Protein AF-A0A7Y2FJ86-F1 (afdb_monomer_lite)

Secondary structure (DSSP, 8-state):
--------PPPPTT---THHHHHHHHHHHHHHHHHHHTT---------TTTT----GGG--GGGGTT---------BTTB---B-GGG-BHHHHHHH--

pLDDT: mean 77.52, std 14.96, range [45.72, 97.0]

Structure (mmCIF, N/CA/C/O backbone):
data_AF-A0A7Y2FJ86-F1
#
_entry.id   AF-A0A7Y2FJ86-F1
#
loop_
_atom_site.group_PDB
_atom_site.id
_atom_site.type_symbol
_atom_site.label_atom_id
_atom_site.label_alt_id
_atom_site.label_comp_id
_atom_site.label_asym_id
_atom_site.label_entity_id
_atom_site.label_seq_id
_atom_site.pdbx_PDB_ins_code
_atom_site.Cartn_x
_atom_site.Cartn_y
_atom_site.Cartn_z
_atom_site.occupancy
_atom_site.B_iso_or_equiv
_atom_site.auth_seq_id
_atom_site.auth_comp_id
_atom_site.auth_asym_id
_atom_site.auth_atom_id
_atom_site.pdbx_PDB_model_num
ATOM 1 N N . MET A 1 1 ? 63.174 34.270 -74.697 1.00 46.78 1 MET A N 1
ATOM 2 C CA . MET A 1 1 ? 62.135 33.908 -73.706 1.00 46.78 1 MET A CA 1
ATOM 3 C C . MET A 1 1 ? 61.756 32.451 -73.945 1.00 46.78 1 MET A C 1
ATOM 5 O O . MET A 1 1 ? 61.265 32.151 -75.021 1.00 46.78 1 MET A O 1
ATOM 9 N N . LYS A 1 2 ? 62.096 31.529 -73.032 1.00 45.72 2 LYS A N 1
ATOM 10 C CA . LYS A 1 2 ? 61.770 30.094 -73.153 1.00 45.72 2 LYS A CA 1
ATOM 11 C C . LYS A 1 2 ? 60.517 29.819 -72.318 1.00 45.72 2 LYS A C 1
ATOM 13 O O . LYS A 1 2 ? 60.567 29.989 -71.105 1.00 45.72 2 LYS A O 1
ATOM 18 N N . GLN A 1 3 ? 59.410 29.449 -72.958 1.00 49.19 3 GLN A N 1
ATOM 19 C CA . GLN A 1 3 ? 58.234 28.925 -72.264 1.00 49.19 3 GLN A CA 1
ATOM 20 C C . GLN A 1 3 ? 58.437 27.428 -72.030 1.00 49.19 3 GLN A C 1
ATOM 22 O O . GLN A 1 3 ? 58.511 26.646 -72.974 1.00 49.19 3 GLN A O 1
ATOM 27 N N . THR A 1 4 ? 58.566 27.040 -70.767 1.00 56.03 4 THR A N 1
ATOM 28 C CA . THR A 1 4 ? 58.606 25.643 -70.335 1.00 56.03 4 THR A CA 1
ATOM 29 C C . THR A 1 4 ? 57.174 25.211 -70.035 1.00 56.03 4 THR A C 1
ATOM 31 O O . THR A 1 4 ? 56.595 25.616 -69.029 1.00 56.03 4 THR A O 1
ATOM 34 N N . SER A 1 5 ? 56.575 24.422 -70.924 1.00 56.69 5 SER A N 1
ATOM 35 C CA . SER A 1 5 ? 55.252 23.833 -70.717 1.00 56.69 5 SER A CA 1
ATOM 36 C C . SER A 1 5 ? 55.337 22.731 -69.659 1.00 56.69 5 SER A C 1
ATOM 38 O O . SER A 1 5 ? 55.830 21.636 -69.922 1.00 56.69 5 SER A O 1
ATOM 40 N N . ALA A 1 6 ? 54.869 23.018 -68.445 1.00 58.81 6 ALA A N 1
ATOM 41 C CA . ALA A 1 6 ? 54.692 22.012 -67.408 1.00 58.81 6 ALA A CA 1
ATOM 42 C C . ALA A 1 6 ? 53.461 21.151 -67.738 1.00 58.81 6 ALA A C 1
ATOM 44 O O . ALA A 1 6 ? 52.326 21.623 -67.716 1.00 58.81 6 ALA A O 1
ATOM 45 N N . SER A 1 7 ? 53.696 19.880 -68.059 1.00 62.72 7 SER A N 1
ATOM 46 C CA . SER A 1 7 ? 52.658 18.860 -68.216 1.00 62.72 7 SER A CA 1
ATOM 47 C C . SER A 1 7 ? 52.025 18.556 -66.854 1.00 62.72 7 SER A C 1
ATOM 49 O O . SER A 1 7 ? 52.567 17.774 -66.071 1.00 62.72 7 SER A O 1
ATOM 51 N N . ILE A 1 8 ? 50.869 19.154 -66.572 1.00 62.91 8 ILE A N 1
ATOM 52 C CA . ILE A 1 8 ? 50.061 18.863 -65.382 1.00 62.91 8 ILE A CA 1
ATOM 53 C C . ILE A 1 8 ? 49.468 17.453 -65.537 1.00 62.91 8 ILE A C 1
ATOM 55 O O . ILE A 1 8 ? 48.545 17.241 -66.320 1.00 62.91 8 ILE A O 1
ATOM 59 N N . ARG A 1 9 ? 50.007 16.465 -64.810 1.00 63.53 9 ARG A N 1
ATOM 60 C CA . ARG A 1 9 ? 49.370 15.146 -64.657 1.00 63.53 9 ARG A CA 1
ATOM 61 C C . ARG A 1 9 ? 48.206 15.270 -63.678 1.00 63.53 9 ARG A C 1
ATOM 63 O O . ARG A 1 9 ? 48.420 15.558 -62.504 1.00 63.53 9 ARG A O 1
ATOM 70 N N . SER A 1 10 ? 46.990 15.016 -64.147 1.00 65.06 10 SER A N 1
ATOM 71 C CA . SER A 1 10 ? 45.814 14.871 -63.286 1.00 65.06 10 SER A CA 1
ATOM 72 C C . SER A 1 10 ? 45.940 13.620 -62.395 1.00 65.06 10 SER A C 1
ATOM 74 O O . SER A 1 10 ? 46.422 12.586 -62.871 1.00 65.06 10 SER A O 1
ATOM 76 N N . PRO A 1 11 ? 45.514 13.674 -61.120 1.00 61.31 11 PRO A N 1
ATOM 77 C CA . PRO A 1 11 ? 45.527 12.512 -60.233 1.00 61.31 11 PRO A CA 1
ATOM 78 C C . PRO A 1 11 ? 44.497 11.458 -60.676 1.00 61.31 11 PRO A C 1
ATOM 80 O O . PRO A 1 11 ? 43.388 11.797 -61.092 1.00 61.31 11 PRO A O 1
ATOM 83 N N . LYS A 1 12 ? 44.865 10.169 -60.597 1.00 62.03 12 LYS A N 1
ATOM 84 C CA . LYS A 1 12 ? 43.977 9.040 -60.928 1.00 62.03 12 LYS A CA 1
ATOM 85 C C . LYS A 1 12 ? 42.800 8.961 -59.931 1.00 62.03 12 LYS A C 1
ATOM 87 O O . LYS A 1 12 ? 43.028 9.073 -58.729 1.00 62.03 12 LYS A O 1
ATOM 92 N N . PRO A 1 13 ? 41.555 8.743 -60.395 1.00 62.03 13 PRO A N 1
ATOM 93 C CA . PRO A 1 13 ? 40.341 8.945 -59.594 1.00 62.03 13 PRO A CA 1
ATOM 94 C C . PRO A 1 13 ? 39.945 7.802 -58.634 1.00 62.03 13 PRO A C 1
ATOM 96 O O . PRO A 1 13 ? 38.816 7.802 -58.149 1.00 62.03 13 PRO A O 1
ATOM 99 N N . ASN A 1 14 ? 40.799 6.814 -58.347 1.00 63.06 14 ASN A N 1
ATOM 100 C CA . ASN A 1 14 ? 40.335 5.542 -57.768 1.00 63.06 14 ASN A CA 1
ATOM 101 C C . ASN A 1 14 ? 41.121 4.976 -56.572 1.00 63.06 14 ASN A C 1
ATOM 103 O O . ASN A 1 14 ? 41.039 3.780 -56.314 1.00 63.06 14 ASN A O 1
ATOM 107 N N . GLU A 1 15 ? 41.780 5.809 -55.769 1.00 61.19 15 GLU A N 1
ATOM 108 C CA . GLU A 1 15 ? 42.380 5.375 -54.495 1.00 61.19 15 GLU A CA 1
ATOM 109 C C . GLU A 1 15 ? 41.716 6.085 -53.308 1.00 61.19 15 GLU A C 1
ATOM 111 O O . GLU A 1 15 ? 42.323 6.891 -52.608 1.00 61.19 15 GLU A O 1
ATOM 116 N N . ARG A 1 16 ? 40.426 5.812 -53.068 1.00 61.50 16 ARG A N 1
ATOM 117 C CA . ARG A 1 16 ? 39.856 6.084 -51.739 1.00 61.50 16 ARG A CA 1
ATOM 118 C C . ARG A 1 16 ? 40.310 4.947 -50.818 1.00 61.50 16 ARG A C 1
ATOM 120 O O . ARG A 1 16 ? 39.988 3.797 -51.118 1.00 61.50 16 ARG A O 1
ATOM 127 N N . PRO A 1 17 ? 41.051 5.214 -49.730 1.00 56.56 17 PRO A N 1
ATOM 128 C CA . PRO A 1 17 ? 41.530 4.159 -48.849 1.00 56.56 17 PRO A CA 1
ATOM 129 C C . PRO A 1 17 ? 40.334 3.441 -48.209 1.00 56.56 17 PRO A C 1
ATOM 131 O O . PRO A 1 17 ? 39.610 4.008 -47.394 1.00 56.56 17 PRO A O 1
ATOM 134 N N . ILE A 1 18 ? 40.155 2.166 -48.564 1.00 59.66 18 ILE A N 1
ATOM 135 C CA . ILE A 1 18 ? 39.130 1.238 -48.039 1.00 59.66 18 ILE A CA 1
ATOM 136 C C . ILE A 1 18 ? 39.206 1.112 -46.498 1.00 59.66 18 ILE A C 1
ATOM 138 O O . ILE A 1 18 ? 38.265 0.677 -45.841 1.00 59.66 18 ILE A O 1
ATOM 142 N N . VAL A 1 19 ? 40.311 1.562 -45.900 1.00 59.75 19 VAL A N 1
ATOM 143 C CA . VAL A 1 19 ? 40.574 1.556 -44.457 1.00 59.75 19 VAL A CA 1
ATOM 144 C C . VAL A 1 19 ? 39.612 2.460 -43.669 1.00 59.75 19 VAL A C 1
ATOM 146 O O . VAL A 1 19 ? 39.259 2.135 -42.539 1.00 59.75 19 VAL A O 1
ATOM 149 N N . MET A 1 20 ? 39.139 3.565 -44.259 1.00 60.44 20 MET A N 1
ATOM 150 C CA . MET A 1 20 ? 38.232 4.509 -43.590 1.00 60.44 20 MET A CA 1
ATOM 151 C C . MET A 1 20 ? 36.853 3.907 -43.248 1.00 60.44 20 MET A C 1
ATOM 153 O O . MET A 1 20 ? 36.475 3.953 -42.078 1.00 60.44 20 MET A O 1
ATOM 157 N N . PRO A 1 21 ? 36.106 3.295 -44.191 1.00 70.31 21 PRO A N 1
ATOM 158 C CA . PRO A 1 21 ? 34.797 2.717 -43.876 1.00 70.31 21 PRO A CA 1
ATOM 159 C C . PRO A 1 21 ? 34.877 1.492 -42.952 1.00 70.31 21 PRO A C 1
ATOM 161 O O . PRO A 1 21 ? 33.955 1.263 -42.171 1.00 70.31 21 PRO A O 1
ATOM 164 N N . LEU A 1 22 ? 35.976 0.727 -42.994 1.00 78.06 22 LEU A N 1
ATOM 165 C CA . LEU A 1 22 ? 36.156 -0.452 -42.142 1.00 78.06 22 LEU A CA 1
ATOM 166 C C . LEU A 1 22 ? 36.306 -0.073 -40.661 1.00 78.06 22 LEU A C 1
ATOM 168 O O . LEU A 1 22 ? 35.670 -0.680 -39.803 1.00 78.06 22 LEU A O 1
ATOM 172 N N . MET A 1 23 ? 37.098 0.960 -40.358 1.00 78.75 23 MET A N 1
ATOM 173 C CA . MET A 1 23 ? 37.271 1.446 -38.983 1.00 78.75 23 MET A CA 1
ATOM 174 C C . MET A 1 23 ? 35.969 2.021 -38.415 1.00 78.75 23 MET A C 1
ATOM 176 O O . MET A 1 23 ? 35.636 1.773 -37.256 1.00 78.75 23 MET A O 1
ATOM 180 N N . THR A 1 24 ? 35.190 2.732 -39.236 1.00 83.25 24 THR A N 1
ATOM 181 C CA . THR A 1 24 ? 33.871 3.240 -38.836 1.00 83.25 24 THR A CA 1
ATOM 182 C C . THR A 1 24 ? 32.885 2.104 -38.556 1.00 83.25 24 THR A C 1
ATOM 184 O O . THR A 1 24 ? 32.178 2.151 -37.552 1.00 83.25 24 THR A O 1
ATOM 187 N N . ALA A 1 25 ? 32.867 1.056 -39.385 1.00 86.50 25 ALA A N 1
ATOM 188 C CA . ALA A 1 25 ? 32.012 -0.109 -39.166 1.00 86.50 25 ALA A CA 1
ATOM 189 C C . ALA A 1 25 ? 32.365 -0.854 -37.866 1.00 86.50 25 ALA A C 1
ATOM 191 O O . ALA A 1 25 ? 31.470 -1.219 -37.104 1.00 86.50 25 ALA A O 1
ATOM 192 N N . ILE A 1 26 ? 33.660 -1.019 -37.573 1.00 89.69 26 ILE A N 1
ATOM 193 C CA . ILE A 1 26 ? 34.131 -1.630 -36.321 1.00 89.69 26 ILE A CA 1
ATOM 194 C C . ILE A 1 26 ? 33.709 -0.786 -35.111 1.00 89.69 26 ILE A C 1
ATOM 196 O O . ILE A 1 26 ? 33.194 -1.331 -34.137 1.00 89.69 26 ILE A O 1
ATOM 200 N N . ALA A 1 27 ? 33.858 0.541 -35.178 1.00 88.88 27 ALA A N 1
ATOM 201 C CA . ALA A 1 27 ? 33.442 1.431 -34.096 1.00 88.88 27 ALA A CA 1
ATOM 202 C C . ALA A 1 27 ? 31.928 1.344 -33.820 1.00 88.88 27 ALA A C 1
ATOM 204 O O . ALA A 1 27 ? 31.521 1.254 -32.663 1.00 88.88 27 ALA A O 1
ATOM 205 N N . ILE A 1 28 ? 31.096 1.301 -34.868 1.00 91.19 28 ILE A N 1
ATOM 206 C CA . ILE A 1 28 ? 29.635 1.147 -34.738 1.00 91.19 28 ILE A CA 1
ATOM 207 C C . ILE A 1 28 ? 29.276 -0.201 -34.102 1.00 91.19 28 ILE A C 1
ATOM 209 O O . ILE A 1 28 ? 28.407 -0.256 -33.228 1.00 91.19 28 ILE A O 1
ATOM 213 N N . LEU A 1 29 ? 29.949 -1.280 -34.510 1.00 90.56 29 LEU A N 1
ATOM 214 C CA . LEU A 1 29 ? 29.718 -2.616 -33.962 1.00 90.56 29 LEU A CA 1
ATOM 215 C C . LEU A 1 29 ? 30.050 -2.670 -32.464 1.00 90.56 29 LEU A C 1
ATOM 217 O O . LEU A 1 29 ? 29.254 -3.183 -31.681 1.00 90.56 29 LEU A O 1
ATOM 221 N N . ILE A 1 30 ? 31.186 -2.095 -32.060 1.00 89.62 30 ILE A N 1
ATOM 222 C CA . ILE A 1 30 ? 31.611 -2.046 -30.654 1.00 89.62 30 ILE A CA 1
ATOM 223 C C . ILE A 1 30 ? 30.619 -1.233 -29.817 1.00 89.62 30 ILE A C 1
ATOM 225 O O . ILE A 1 30 ? 30.182 -1.702 -28.769 1.00 89.62 30 ILE A O 1
ATOM 229 N N . VAL A 1 31 ? 30.221 -0.044 -30.281 1.00 87.69 31 VAL A N 1
ATOM 230 C CA . VAL A 1 31 ? 29.245 0.797 -29.566 1.00 87.69 31 VAL A CA 1
ATOM 231 C C . VAL A 1 31 ? 27.910 0.070 -29.409 1.00 87.69 31 VAL A C 1
ATOM 233 O O . VAL A 1 31 ? 27.349 0.058 -28.315 1.00 87.69 31 VAL A O 1
ATOM 236 N N . SER A 1 32 ? 27.430 -0.585 -30.467 1.00 83.75 32 SER A N 1
ATOM 237 C CA . SER A 1 32 ? 26.181 -1.353 -30.422 1.00 83.75 32 SER A CA 1
ATOM 238 C C . SER A 1 32 ? 26.263 -2.489 -29.400 1.00 83.75 32 SER A C 1
ATOM 240 O O . SER A 1 32 ? 25.353 -2.640 -28.588 1.00 83.75 32 SER A O 1
ATOM 242 N N . LEU A 1 33 ? 27.381 -3.225 -29.380 1.00 84.69 33 LEU A N 1
ATOM 243 C CA . LEU A 1 33 ? 27.613 -4.325 -28.443 1.00 84.69 33 LEU A CA 1
ATOM 244 C C . LEU A 1 33 ? 27.627 -3.847 -26.981 1.00 84.69 33 LEU A C 1
ATOM 246 O O . LEU A 1 33 ? 26.986 -4.466 -26.130 1.00 84.69 33 LEU A O 1
ATOM 250 N N . VAL A 1 34 ? 28.298 -2.725 -26.693 1.00 83.38 34 VAL A N 1
ATOM 251 C CA . VAL A 1 34 ? 28.346 -2.140 -25.340 1.00 83.38 34 VAL A CA 1
ATOM 252 C C . VAL A 1 34 ? 26.957 -1.690 -24.883 1.00 83.38 34 VAL A C 1
ATOM 254 O O . VAL A 1 34 ? 26.567 -1.971 -23.750 1.00 83.38 34 VAL A O 1
ATOM 257 N N . MET A 1 35 ? 26.181 -1.049 -25.761 1.00 78.94 35 MET A N 1
ATOM 258 C CA . MET A 1 35 ? 24.833 -0.576 -25.423 1.00 78.94 35 MET A CA 1
ATOM 259 C C . MET A 1 35 ? 23.848 -1.727 -25.177 1.00 78.94 35 MET A C 1
ATOM 261 O O . MET A 1 35 ? 22.984 -1.609 -24.312 1.00 78.94 35 MET A O 1
ATOM 265 N N . THR A 1 36 ? 23.992 -2.860 -25.871 1.00 74.75 36 THR A N 1
ATOM 266 C CA . THR A 1 36 ? 23.157 -4.051 -25.628 1.00 74.75 36 THR A CA 1
ATOM 267 C C . THR A 1 36 ? 23.570 -4.858 -24.393 1.00 74.75 36 THR A C 1
ATOM 269 O O . THR A 1 36 ? 22.729 -5.526 -23.799 1.00 74.75 36 THR A O 1
ATOM 272 N N . GLY A 1 37 ? 24.841 -4.796 -23.980 1.00 68.62 37 GLY A N 1
ATOM 273 C CA . GLY A 1 37 ? 25.361 -5.564 -22.841 1.00 68.62 37 GLY A CA 1
ATOM 274 C C . GLY A 1 37 ? 25.041 -4.963 -21.467 1.00 68.62 37 GLY A C 1
ATOM 275 O O . GLY A 1 37 ? 24.917 -5.696 -20.490 1.00 68.62 37 GLY A O 1
ATOM 276 N N . ALA A 1 38 ? 24.849 -3.643 -21.378 1.00 64.75 38 ALA A N 1
ATOM 277 C CA . ALA A 1 38 ? 24.604 -2.951 -20.107 1.00 64.75 38 ALA A CA 1
ATOM 278 C C . ALA A 1 38 ? 23.170 -3.115 -19.551 1.00 64.75 38 ALA A C 1
ATOM 280 O O . ALA A 1 38 ? 22.882 -2.650 -18.450 1.00 64.75 38 ALA A O 1
ATOM 281 N N . GLY A 1 39 ? 22.265 -3.768 -20.290 1.00 60.09 39 GLY A N 1
ATOM 282 C CA . GLY A 1 39 ? 20.879 -4.002 -19.866 1.00 60.09 39 GLY A CA 1
ATOM 283 C C . GLY A 1 39 ? 20.680 -5.199 -18.926 1.00 60.09 39 GLY A C 1
ATOM 284 O O . GLY A 1 39 ? 19.614 -5.325 -18.329 1.00 60.09 39 GLY A O 1
ATOM 285 N N . CYS A 1 40 ? 21.687 -6.065 -18.772 1.00 67.94 40 CYS A N 1
ATOM 286 C CA . CYS A 1 40 ? 21.619 -7.260 -17.925 1.00 67.94 40 CYS A CA 1
ATOM 287 C C . CYS A 1 40 ? 22.164 -6.972 -16.517 1.00 67.94 40 CYS A C 1
ATOM 289 O O . CYS A 1 40 ? 23.171 -7.531 -16.098 1.00 67.94 40 CYS A O 1
ATOM 291 N N . SER A 1 41 ? 21.520 -6.060 -15.791 1.00 66.88 41 SER A N 1
ATOM 292 C CA . SER A 1 41 ? 21.679 -5.997 -14.337 1.00 66.88 41 SER A CA 1
ATOM 293 C C . SER A 1 41 ? 20.708 -7.007 -13.735 1.00 66.88 41 SER A C 1
ATOM 295 O O . SER A 1 41 ? 19.494 -6.847 -13.878 1.00 66.88 41 SER A O 1
ATOM 297 N N . ASP A 1 42 ? 21.240 -8.036 -13.068 1.00 64.00 42 ASP A N 1
ATOM 298 C CA . ASP A 1 42 ? 20.446 -8.881 -12.178 1.00 64.00 42 ASP A CA 1
ATOM 299 C C . ASP A 1 42 ? 19.835 -7.975 -11.111 1.00 64.00 42 ASP A C 1
ATOM 301 O O . ASP A 1 42 ? 20.513 -7.428 -10.239 1.00 64.00 42 ASP A O 1
ATOM 305 N N . ARG A 1 43 ? 18.536 -7.724 -11.256 1.00 63.00 43 ARG A N 1
ATOM 306 C CA . ARG A 1 43 ? 17.785 -6.872 -10.349 1.00 63.00 43 ARG A CA 1
ATOM 307 C C . ARG A 1 43 ? 17.315 -7.763 -9.220 1.00 63.00 43 ARG A C 1
ATOM 309 O O . ARG A 1 43 ? 16.354 -8.515 -9.395 1.00 63.00 43 ARG A O 1
ATOM 316 N N . GLU A 1 44 ? 18.013 -7.683 -8.094 1.00 72.25 44 GLU A N 1
ATOM 317 C CA . GLU A 1 44 ? 17.682 -8.424 -6.883 1.00 72.25 44 GLU A CA 1
ATOM 318 C C . GLU A 1 44 ? 16.175 -8.314 -6.623 1.00 72.25 44 GLU A C 1
ATOM 320 O O . GLU A 1 44 ? 15.608 -7.218 -6.554 1.00 72.25 44 GLU A O 1
ATOM 325 N N . ARG A 1 45 ? 15.483 -9.459 -6.632 1.00 63.25 45 ARG A N 1
ATOM 326 C CA . ARG A 1 45 ? 14.055 -9.510 -6.323 1.00 63.25 45 ARG A CA 1
ATOM 327 C C . ARG A 1 45 ? 13.966 -9.162 -4.836 1.00 63.25 45 ARG A C 1
ATOM 329 O O . ARG A 1 45 ? 14.481 -9.947 -4.044 1.00 63.25 45 ARG A O 1
ATOM 336 N N . PRO A 1 46 ? 13.358 -8.022 -4.449 1.00 63.34 46 PRO A N 1
ATOM 337 C CA . PRO A 1 46 ? 13.126 -7.767 -3.038 1.00 63.34 46 PRO A CA 1
ATOM 338 C C . PRO A 1 46 ? 12.343 -8.957 -2.493 1.00 63.34 46 PRO A C 1
ATOM 340 O O . PRO A 1 46 ? 11.396 -9.422 -3.141 1.00 63.34 46 PRO A O 1
ATOM 343 N N . ALA A 1 47 ? 12.804 -9.490 -1.362 1.00 64.38 47 ALA A N 1
ATOM 344 C CA . ALA A 1 47 ? 12.115 -10.562 -0.668 1.00 64.38 47 ALA A CA 1
ATOM 345 C C . ALA A 1 47 ? 10.636 -10.173 -0.498 1.00 64.38 47 ALA A C 1
ATOM 347 O O . ALA A 1 47 ? 10.339 -8.982 -0.341 1.00 64.38 47 ALA A O 1
ATOM 348 N N . PRO A 1 48 ? 9.701 -11.130 -0.575 1.00 63.12 48 PRO A N 1
ATOM 349 C CA . PRO A 1 48 ? 8.297 -10.834 -0.356 1.00 63.12 48 PRO A CA 1
ATOM 350 C C . PRO A 1 48 ? 8.139 -10.258 1.055 1.00 63.12 48 PRO A C 1
ATOM 352 O O . PRO A 1 48 ? 8.247 -10.963 2.052 1.00 63.12 48 PRO A O 1
ATOM 355 N N . LEU A 1 49 ? 7.918 -8.941 1.117 1.00 60.41 49 LEU A N 1
ATOM 356 C CA . LEU A 1 49 ? 7.914 -8.132 2.343 1.00 60.41 49 LEU A CA 1
ATOM 357 C C . LEU A 1 49 ? 6.906 -8.615 3.398 1.00 60.41 49 LEU A C 1
ATOM 359 O O . LEU A 1 49 ? 7.030 -8.247 4.560 1.00 60.41 49 LEU A O 1
ATOM 363 N N . PHE A 1 50 ? 5.941 -9.445 2.999 1.00 58.66 50 PHE A N 1
ATOM 364 C CA . PHE A 1 50 ? 4.848 -9.923 3.843 1.00 58.66 50 PHE A CA 1
ATOM 365 C C . PHE A 1 50 ? 4.858 -11.440 4.078 1.00 58.66 50 PHE A C 1
ATOM 367 O O . PHE A 1 50 ? 4.017 -11.936 4.814 1.00 58.66 50 PHE A O 1
ATOM 374 N N . GLU A 1 51 ? 5.794 -12.198 3.495 1.00 58.81 51 GLU A N 1
ATOM 375 C CA . GLU A 1 51 ? 5.814 -13.666 3.657 1.00 58.81 51 GLU A CA 1
ATOM 376 C C . GLU A 1 51 ? 6.339 -14.094 5.042 1.00 58.81 51 GLU A C 1
ATOM 378 O O . GLU A 1 51 ? 6.114 -15.217 5.484 1.00 58.81 51 GLU A O 1
ATOM 383 N N . THR A 1 52 ? 7.003 -13.181 5.758 1.00 58.16 52 THR A N 1
ATOM 384 C CA . THR A 1 52 ? 7.637 -13.430 7.064 1.00 58.16 52 THR A CA 1
ATOM 385 C C . THR A 1 52 ? 7.023 -12.655 8.229 1.00 58.16 52 THR A C 1
ATOM 387 O O . THR A 1 52 ? 7.634 -12.594 9.294 1.00 58.16 52 THR A O 1
ATOM 390 N N . MET A 1 53 ? 5.831 -12.070 8.080 1.00 58.19 53 MET A N 1
ATOM 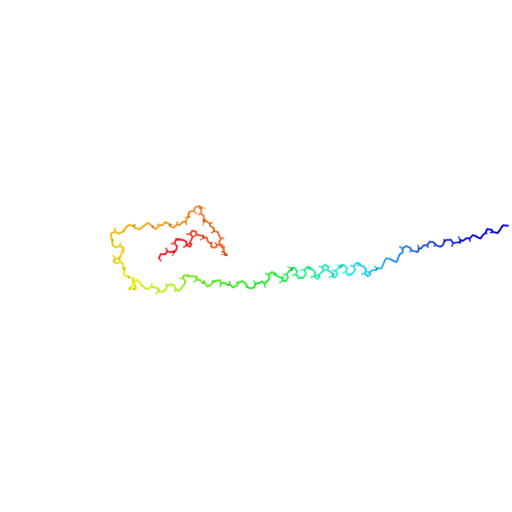391 C CA . MET A 1 53 ? 5.144 -11.459 9.222 1.00 58.19 53 MET A CA 1
ATOM 392 C C . MET A 1 53 ? 4.473 -12.567 10.048 1.00 58.19 53 MET A C 1
ATOM 394 O O . MET A 1 53 ? 3.337 -12.954 9.807 1.00 58.19 53 MET A O 1
ATOM 398 N N . THR A 1 54 ? 5.239 -13.151 10.971 1.00 65.25 54 THR A N 1
ATOM 399 C CA . THR A 1 54 ? 4.813 -14.252 11.853 1.00 65.25 54 THR A CA 1
ATOM 400 C C . THR A 1 54 ? 4.326 -13.773 13.218 1.00 65.25 54 THR A C 1
ATOM 402 O O . THR A 1 54 ? 4.280 -14.577 14.152 1.00 65.25 54 THR A O 1
ATOM 405 N N . ASP A 1 55 ? 4.016 -12.484 13.365 1.00 68.06 55 ASP A N 1
ATOM 406 C CA . ASP A 1 55 ? 3.468 -11.962 14.613 1.00 68.06 55 ASP A CA 1
ATOM 407 C C . ASP A 1 55 ? 2.145 -12.683 14.879 1.00 68.06 55 ASP A C 1
ATOM 409 O O . ASP A 1 55 ? 1.203 -12.612 14.090 1.00 68.06 55 ASP A O 1
ATOM 413 N N . ARG A 1 56 ? 2.102 -13.472 15.954 1.00 65.75 56 ARG A N 1
ATOM 414 C CA . ARG A 1 56 ? 0.898 -14.213 16.319 1.00 65.75 56 ARG A CA 1
ATOM 415 C C . ARG A 1 56 ? -0.003 -13.268 17.091 1.00 65.75 56 ARG A C 1
ATOM 417 O O . ARG A 1 56 ? 0.480 -12.514 17.927 1.00 65.75 56 ARG A O 1
ATOM 424 N N . ASP A 1 57 ? -1.316 -13.385 16.911 1.00 71.81 57 ASP A N 1
ATOM 425 C CA . ASP A 1 57 ? -2.305 -12.580 17.649 1.00 71.81 57 ASP A CA 1
ATOM 426 C C . ASP A 1 57 ? -2.085 -12.590 19.174 1.00 71.81 57 ASP A C 1
ATOM 428 O O . ASP A 1 57 ? -2.400 -11.626 19.865 1.00 71.81 57 ASP A O 1
ATOM 432 N N . ALA A 1 58 ? -1.508 -13.675 19.704 1.00 74.75 58 ALA A N 1
ATOM 433 C CA . ALA A 1 58 ? -1.177 -13.837 21.118 1.00 74.75 58 ALA A CA 1
ATOM 434 C C . ALA A 1 58 ? -0.097 -12.868 21.639 1.00 74.75 58 ALA A C 1
ATOM 436 O O . ALA A 1 58 ? 0.010 -12.691 22.852 1.00 74.75 58 ALA A O 1
ATOM 437 N N . ASP A 1 59 ? 0.689 -12.258 20.751 1.00 82.62 59 ASP A N 1
ATOM 438 C CA . ASP A 1 59 ? 1.779 -11.346 21.099 1.00 82.62 59 ASP A CA 1
ATOM 439 C C . ASP A 1 59 ? 1.291 -9.884 21.245 1.00 82.62 59 ASP A C 1
ATOM 441 O O . ASP A 1 59 ? 2.041 -9.022 21.708 1.00 82.62 59 ASP A O 1
ATOM 445 N N . PHE A 1 60 ? 0.021 -9.596 20.917 1.00 82.50 60 PHE A N 1
ATOM 446 C CA . PHE A 1 60 ? -0.562 -8.253 20.974 1.00 82.50 60 PHE A CA 1
ATOM 447 C C . PHE A 1 60 ? -1.540 -8.068 22.147 1.00 82.50 60 PHE A C 1
ATOM 449 O O . PHE A 1 60 ? -2.519 -8.798 22.305 1.00 82.50 60 PHE A O 1
ATOM 456 N N . ASP A 1 61 ? -1.337 -7.012 22.944 1.00 87.81 61 ASP A N 1
ATOM 457 C CA . ASP A 1 61 ? -2.343 -6.537 23.902 1.00 87.81 61 ASP A CA 1
ATOM 458 C C . ASP A 1 61 ? -3.388 -5.663 23.191 1.00 87.81 61 ASP A C 1
ATOM 460 O O . ASP A 1 61 ? -3.231 -4.450 23.043 1.00 87.81 61 ASP A O 1
ATOM 464 N N . PHE A 1 62 ? -4.498 -6.272 22.772 1.00 86.88 62 PHE A N 1
ATOM 465 C CA . PHE A 1 62 ? -5.620 -5.553 22.160 1.00 86.88 62 PHE A CA 1
ATOM 466 C C . PHE A 1 62 ? -6.428 -4.696 23.150 1.00 86.88 62 PHE A C 1
ATOM 468 O O . PHE A 1 62 ? -7.324 -3.956 22.734 1.00 86.88 62 PHE A O 1
ATOM 475 N N . GLY A 1 63 ? -6.129 -4.747 24.455 1.00 92.06 63 GLY A N 1
ATOM 476 C CA . GLY A 1 63 ? -6.792 -3.940 25.477 1.00 92.06 63 GLY A CA 1
ATOM 477 C C . GLY A 1 63 ? -6.725 -2.439 25.190 1.00 92.06 63 GLY A C 1
ATOM 478 O O . GLY A 1 63 ? -7.691 -1.722 25.455 1.00 92.06 63 GLY A O 1
ATOM 479 N N . VAL A 1 64 ? -5.643 -1.977 24.556 1.00 90.00 64 VAL A N 1
ATOM 480 C CA . VAL A 1 64 ? -5.446 -0.571 24.161 1.00 90.00 64 VAL A CA 1
ATOM 481 C C . VAL A 1 64 ? -6.416 -0.093 23.072 1.00 90.00 64 VAL A C 1
ATOM 483 O O . VAL A 1 64 ? -6.669 1.107 22.957 1.00 90.00 64 VAL A O 1
ATOM 486 N N . LEU A 1 65 ? -6.989 -1.013 22.289 1.00 92.19 65 LEU A N 1
ATOM 487 C 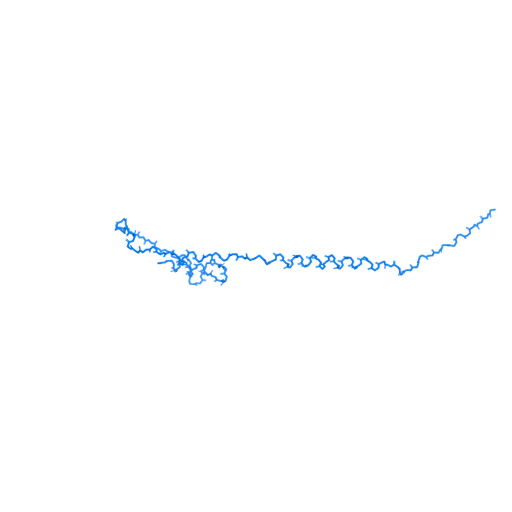CA . LEU A 1 65 ? -7.950 -0.704 21.226 1.00 92.19 65 LEU A CA 1
ATOM 488 C C . LEU A 1 65 ? -9.405 -0.762 21.710 1.00 92.19 65 LEU A C 1
ATOM 490 O O . LEU A 1 65 ? -10.323 -0.473 20.939 1.00 92.19 65 LEU A O 1
ATOM 494 N N . ARG A 1 66 ? -9.640 -1.112 22.982 1.00 95.00 66 ARG A N 1
ATOM 495 C CA . ARG A 1 66 ? -10.989 -1.205 23.550 1.00 95.00 66 ARG A CA 1
ATOM 496 C C . ARG A 1 66 ? -11.738 0.122 23.393 1.00 95.00 66 ARG A C 1
ATOM 498 O O . ARG A 1 66 ? -11.195 1.201 23.630 1.00 95.00 66 ARG A O 1
ATOM 505 N N . ASP A 1 67 ? -12.991 0.017 22.956 1.00 95.81 67 ASP A N 1
ATOM 506 C CA . ASP A 1 67 ? -13.907 1.134 22.685 1.00 95.81 67 ASP A CA 1
ATOM 507 C C . ASP A 1 67 ? -13.422 2.125 21.610 1.00 95.81 67 ASP A C 1
ATOM 509 O O . ASP A 1 67 ? -14.013 3.194 21.423 1.00 95.81 67 ASP A O 1
ATOM 513 N N . LYS A 1 68 ? -12.361 1.786 20.866 1.00 96.44 68 LYS A N 1
ATOM 514 C CA . LYS A 1 68 ? -11.917 2.559 19.705 1.00 96.44 68 LYS A CA 1
ATOM 515 C C . LYS A 1 68 ? -12.633 2.080 18.452 1.00 96.44 68 LYS A C 1
ATOM 517 O O . LYS A 1 68 ? -12.949 0.906 18.287 1.00 96.44 68 LYS A O 1
ATOM 522 N N . LYS A 1 69 ? -12.876 3.023 17.546 1.00 95.75 69 LYS A N 1
ATOM 523 C CA . LYS A 1 69 ? -13.347 2.749 16.189 1.00 95.75 69 LYS A CA 1
ATOM 524 C C . LYS A 1 69 ? -12.189 3.026 15.247 1.00 95.75 69 LYS A C 1
ATOM 526 O O . LYS A 1 69 ? -11.692 4.149 15.221 1.00 95.75 69 LYS A O 1
ATOM 531 N N . ILE A 1 70 ? -11.766 2.005 14.516 1.00 92.19 70 ILE A N 1
ATOM 532 C CA . ILE A 1 70 ? -10.666 2.082 13.555 1.00 92.19 70 ILE A CA 1
ATOM 533 C C . ILE A 1 70 ? -11.269 1.832 12.179 1.00 92.19 70 ILE A C 1
ATOM 535 O O . ILE A 1 70 ? -11.953 0.831 11.978 1.00 92.19 70 ILE A O 1
ATOM 539 N N . LEU A 1 71 ? -11.058 2.768 11.258 1.00 94.06 71 LEU A N 1
ATOM 540 C CA . LEU A 1 71 ? -11.448 2.613 9.864 1.00 94.06 71 LEU A CA 1
ATOM 541 C C . LEU A 1 71 ? -10.243 2.086 9.089 1.00 94.06 71 LEU A C 1
ATOM 543 O O . LEU A 1 71 ? -9.186 2.715 9.101 1.00 94.06 7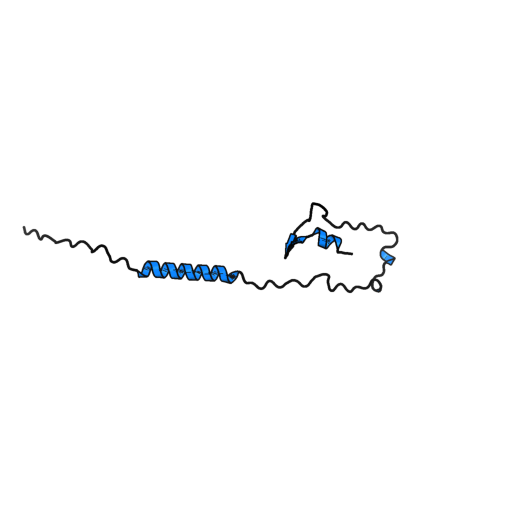1 LEU A O 1
ATOM 547 N N . LEU A 1 72 ? -10.423 0.956 8.416 1.00 92.81 72 LEU A N 1
ATOM 548 C CA . LEU A 1 72 ? -9.487 0.454 7.420 1.00 92.81 72 LEU A CA 1
ATOM 549 C C . LEU A 1 72 ? -10.063 0.785 6.044 1.00 92.81 72 LEU A C 1
ATOM 551 O O . LEU A 1 72 ? -11.191 0.399 5.744 1.00 92.81 72 LEU A O 1
ATOM 555 N N . ASP A 1 73 ? -9.304 1.524 5.244 1.00 93.81 73 ASP A N 1
ATOM 556 C CA . ASP A 1 73 ? -9.701 1.958 3.904 1.00 93.81 73 ASP A CA 1
ATOM 557 C C . ASP A 1 73 ? -8.642 1.486 2.896 1.00 93.81 73 ASP A C 1
ATOM 559 O O . ASP A 1 73 ? -7.650 2.189 2.672 1.00 93.81 73 ASP A O 1
ATOM 563 N N . PRO A 1 74 ? -8.765 0.256 2.356 1.00 93.94 74 PRO A N 1
ATOM 564 C CA . PRO A 1 74 ? -7.832 -0.228 1.351 1.00 93.94 74 PRO A CA 1
ATOM 565 C C . PRO A 1 74 ? -7.962 0.642 0.099 1.00 93.94 74 PRO A C 1
ATOM 567 O O . PRO A 1 74 ? -8.990 0.642 -0.576 1.00 93.94 74 PRO A O 1
ATOM 570 N N . GLY A 1 75 ? -6.906 1.397 -0.202 1.00 93.75 75 GLY A N 1
ATOM 571 C CA . GLY A 1 75 ? -6.909 2.334 -1.319 1.00 93.75 75 GLY A CA 1
ATOM 572 C C . GLY A 1 75 ? -7.090 1.635 -2.667 1.00 93.75 75 GLY A C 1
ATOM 573 O O . GLY A 1 75 ? -6.569 0.535 -2.878 1.00 93.75 75 GLY A O 1
ATOM 574 N N . HIS A 1 76 ? -7.744 2.341 -3.597 1.00 97.00 76 HIS A N 1
ATOM 575 C CA . HIS A 1 76 ? -8.072 1.885 -4.955 1.00 97.00 76 HIS A CA 1
ATOM 576 C C . HIS A 1 76 ? -9.085 0.722 -4.998 1.00 97.00 76 HIS A C 1
ATOM 578 O O . HIS A 1 76 ? -9.669 0.340 -3.992 1.00 97.00 76 HIS A O 1
ATOM 584 N N . GLY A 1 77 ? -9.384 0.202 -6.193 1.00 92.00 77 GLY A N 1
ATOM 585 C CA . GLY A 1 77 ? -10.300 -0.924 -6.377 1.00 92.00 77 GLY A CA 1
ATOM 586 C C . GLY A 1 77 ? -11.217 -0.810 -7.594 1.00 92.00 77 GLY A C 1
ATOM 587 O O . GLY A 1 77 ? -11.356 0.234 -8.240 1.00 92.00 77 GLY A O 1
ATOM 588 N N . GLY A 1 78 ? -11.862 -1.931 -7.927 1.00 90.88 78 GLY A N 1
ATOM 589 C CA . GLY A 1 78 ? -12.784 -2.024 -9.057 1.00 90.88 78 GLY A CA 1
ATOM 590 C C . GLY A 1 78 ? -12.118 -1.628 -10.377 1.00 90.88 78 GLY A C 1
ATOM 591 O O . GLY A 1 78 ? -11.228 -2.319 -10.868 1.00 90.88 78 GLY A O 1
ATOM 592 N N . ARG A 1 79 ? -12.566 -0.514 -10.970 1.00 95.56 79 ARG A N 1
ATOM 593 C CA . ARG A 1 79 ? -12.018 0.006 -12.234 1.00 95.56 79 ARG A CA 1
ATOM 594 C C . ARG A 1 79 ? -10.649 0.668 -12.064 1.00 95.56 79 ARG A C 1
ATOM 596 O O . ARG A 1 79 ? -9.852 0.647 -12.998 1.00 95.56 79 ARG A O 1
ATOM 603 N N . TYR A 1 80 ? -10.386 1.279 -10.914 1.00 94.81 80 TYR A N 1
ATOM 604 C CA . TYR A 1 80 ? -9.157 2.026 -10.672 1.00 94.81 80 TYR A CA 1
ATOM 605 C C . TYR A 1 80 ? -8.195 1.131 -9.907 1.00 94.81 80 TYR A C 1
ATOM 607 O O . TYR A 1 80 ? -8.292 1.014 -8.694 1.00 94.81 80 TYR A O 1
ATOM 615 N N . ARG A 1 81 ? -7.283 0.473 -10.626 1.00 95.75 81 ARG A N 1
ATOM 616 C CA . ARG A 1 81 ? -6.350 -0.515 -10.055 1.00 95.75 81 ARG A CA 1
ATOM 617 C C . ARG A 1 81 ? -5.219 0.089 -9.212 1.00 95.75 81 ARG A C 1
ATOM 619 O O . ARG A 1 81 ? -4.530 -0.643 -8.509 1.00 95.75 81 ARG A O 1
ATOM 626 N N . GLY A 1 82 ? -5.065 1.411 -9.262 1.00 95.75 82 GLY A N 1
ATOM 627 C CA . GLY A 1 82 ? -3.944 2.123 -8.656 1.00 95.75 82 GLY A CA 1
ATOM 628 C C . GLY A 1 82 ? -2.653 1.913 -9.436 1.00 95.75 82 GLY A C 1
ATOM 629 O O . GLY A 1 82 ? -2.676 1.624 -10.637 1.00 95.75 82 GLY A O 1
ATOM 630 N N . THR A 1 83 ? -1.525 2.091 -8.761 1.00 96.62 83 THR A N 1
ATOM 631 C CA . THR A 1 83 ? -0.201 1.914 -9.362 1.00 96.62 83 THR A CA 1
ATOM 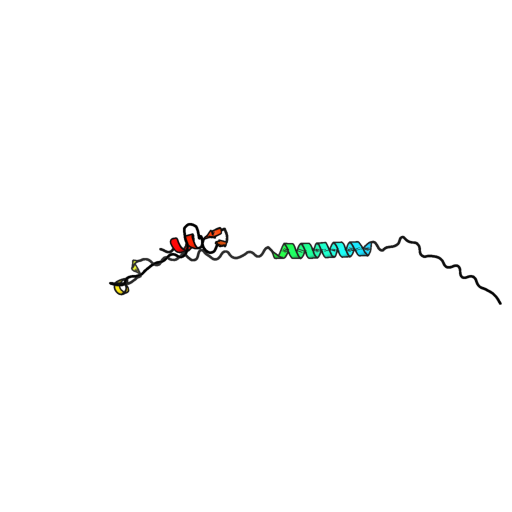632 C C . THR A 1 83 ? 0.028 0.451 -9.744 1.00 96.62 83 THR A C 1
ATOM 634 O O . THR A 1 83 ? -0.370 -0.461 -9.021 1.00 96.62 83 THR A O 1
ATOM 637 N N . GLN A 1 84 ? 0.695 0.213 -10.875 1.00 95.38 84 GLN A N 1
ATOM 638 C CA . GLN A 1 84 ? 1.143 -1.123 -11.266 1.00 95.38 84 GLN A CA 1
ATOM 639 C C . GLN A 1 84 ? 2.647 -1.259 -11.045 1.00 95.38 84 GLN A C 1
ATOM 641 O O . GLN A 1 84 ? 3.448 -0.482 -11.566 1.00 95.38 84 GLN A O 1
ATOM 646 N N . GLY A 1 85 ? 3.013 -2.250 -10.242 1.00 88.62 85 GLY A N 1
ATOM 647 C CA . GLY A 1 85 ? 4.381 -2.639 -9.957 1.00 88.62 85 GLY A CA 1
ATOM 648 C C . GLY A 1 85 ? 4.926 -3.658 -10.956 1.00 88.62 85 GLY A C 1
AT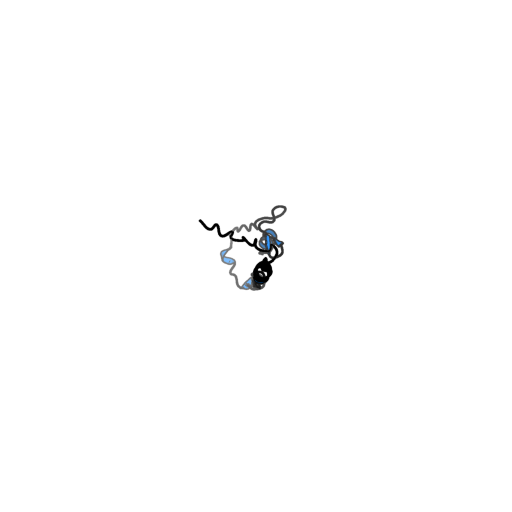OM 649 O O . GLY A 1 85 ? 4.362 -3.932 -12.018 1.00 88.62 85 GLY A O 1
ATOM 650 N N . ARG A 1 86 ? 6.068 -4.244 -10.594 1.00 87.06 86 ARG A N 1
ATOM 651 C CA . ARG A 1 86 ? 6.731 -5.279 -11.394 1.00 87.06 86 ARG A CA 1
ATOM 652 C C . ARG A 1 86 ? 5.795 -6.475 -11.605 1.00 87.06 86 ARG A C 1
ATOM 654 O O . ARG A 1 86 ? 5.004 -6.795 -10.725 1.00 87.06 86 ARG A O 1
ATOM 661 N N . GLU A 1 87 ? 5.900 -7.121 -12.767 1.00 88.19 87 GLU A N 1
ATOM 662 C CA . GLU A 1 87 ? 5.082 -8.297 -13.126 1.00 88.19 87 GLU A CA 1
ATOM 663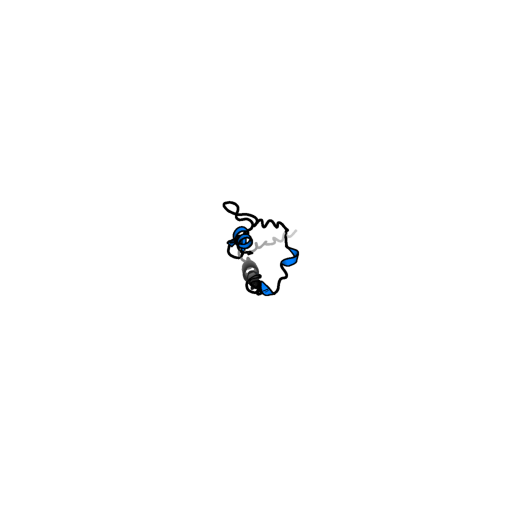 C C . GLU A 1 87 ? 3.559 -8.021 -13.132 1.00 88.19 87 GLU A C 1
ATOM 665 O O . GLU A 1 87 ? 2.762 -8.951 -13.107 1.00 88.19 87 GLU A O 1
ATOM 670 N N . GLY A 1 88 ? 3.144 -6.748 -13.207 1.00 90.06 88 GLY A N 1
ATOM 671 C CA . GLY A 1 88 ? 1.729 -6.366 -13.240 1.00 90.06 88 GLY A CA 1
ATOM 672 C C . GLY A 1 88 ? 1.049 -6.375 -11.870 1.00 90.06 88 GLY A C 1
ATOM 673 O O . GLY A 1 88 ? -0.176 -6.373 -11.811 1.00 90.06 88 GLY A O 1
ATOM 674 N N . LEU A 1 89 ? 1.820 -6.382 -10.775 1.00 92.12 89 LEU A N 1
ATOM 675 C CA . LEU A 1 89 ? 1.272 -6.318 -9.422 1.00 92.12 89 LEU A CA 1
ATOM 676 C C . LEU A 1 89 ? 0.468 -5.026 -9.228 1.00 92.12 89 LEU A C 1
ATOM 678 O O . LEU A 1 89 ? 1.022 -3.932 -9.298 1.00 92.12 89 LEU A O 1
ATOM 682 N N . GLU A 1 90 ? -0.831 -5.150 -8.980 1.00 94.81 90 GLU A N 1
ATOM 683 C CA . GLU A 1 90 ? -1.730 -4.007 -8.814 1.00 94.81 90 GLU A CA 1
ATOM 684 C C . GLU A 1 90 ? -1.776 -3.549 -7.356 1.00 94.81 90 GLU A C 1
ATOM 686 O O . GLU A 1 90 ? -1.963 -4.361 -6.448 1.00 94.81 90 GLU A O 1
ATOM 691 N N . GLU A 1 91 ? -1.689 -2.239 -7.136 1.00 94.50 91 GLU A N 1
ATOM 692 C CA . GLU A 1 91 ? -1.797 -1.627 -5.811 1.00 94.50 91 GLU A CA 1
ATOM 693 C C . GLU A 1 91 ? -3.072 -2.055 -5.073 1.00 94.50 91 GLU A C 1
ATOM 695 O O . GLU A 1 91 ? -3.002 -2.453 -3.911 1.00 94.50 91 GLU A O 1
ATOM 700 N N . CYS A 1 92 ? -4.226 -2.059 -5.752 1.00 95.19 92 CYS A N 1
ATOM 701 C CA . CYS A 1 92 ? -5.484 -2.470 -5.125 1.00 95.19 92 CYS A CA 1
ATOM 702 C C . CYS A 1 92 ? -5.460 -3.925 -4.628 1.00 95.19 92 CYS A C 1
ATOM 704 O O . CYS A 1 92 ? -6.126 -4.251 -3.650 1.00 95.19 92 CYS A O 1
ATOM 706 N N . THR A 1 93 ? -4.699 -4.802 -5.292 1.00 92.75 93 THR A N 1
ATOM 707 C CA . THR A 1 93 ? -4.563 -6.211 -4.897 1.00 92.75 93 THR A CA 1
ATOM 708 C C . THR A 1 93 ? -3.730 -6.334 -3.629 1.00 92.75 93 THR A C 1
ATOM 710 O O . THR A 1 93 ? -4.088 -7.095 -2.736 1.00 92.75 93 THR A O 1
ATOM 713 N N . VAL A 1 94 ? -2.650 -5.554 -3.530 1.00 91.06 94 VAL A N 1
ATOM 714 C CA . VAL A 1 94 ? -1.791 -5.529 -2.340 1.00 91.06 94 VAL A CA 1
ATOM 715 C C . VAL A 1 94 ? -2.539 -4.935 -1.152 1.00 91.06 94 VAL A C 1
ATOM 717 O O . VAL A 1 94 ? -2.609 -5.579 -0.114 1.00 91.06 94 VAL A O 1
ATOM 720 N N . ASN A 1 95 ? -3.151 -3.758 -1.308 1.00 92.88 95 ASN A N 1
ATOM 721 C CA . ASN A 1 95 ? -3.847 -3.073 -0.215 1.00 92.88 95 ASN A CA 1
ATOM 722 C C . ASN A 1 95 ? -4.981 -3.916 0.382 1.00 92.88 95 ASN A C 1
ATOM 724 O O . ASN A 1 95 ? -5.184 -3.890 1.590 1.00 92.88 95 ASN A O 1
ATOM 728 N N . LEU A 1 96 ? -5.709 -4.667 -0.452 1.00 90.81 96 LEU A N 1
ATOM 729 C CA . LEU A 1 96 ? -6.792 -5.536 0.012 1.00 90.81 96 LEU A CA 1
ATOM 730 C C . LEU A 1 96 ? -6.285 -6.793 0.736 1.00 90.81 96 LEU A C 1
ATOM 732 O O . LEU A 1 96 ? -6.999 -7.342 1.567 1.00 90.81 96 LEU A O 1
ATOM 736 N N . ALA A 1 97 ? -5.084 -7.264 0.403 1.00 87.38 97 ALA A N 1
ATOM 737 C CA . ALA A 1 97 ? -4.492 -8.450 1.014 1.00 87.38 97 ALA A CA 1
ATOM 738 C C . ALA A 1 97 ? -3.834 -8.167 2.374 1.00 87.38 97 ALA A C 1
ATOM 740 O O . ALA A 1 97 ? -3.494 -9.114 3.077 1.00 87.38 97 ALA A O 1
ATOM 741 N N . VAL A 1 98 ? -3.642 -6.895 2.744 1.00 80.19 98 VAL A N 1
ATOM 742 C CA . VAL A 1 98 ? -3.173 -6.513 4.082 1.00 80.19 98 VAL A CA 1
ATOM 743 C C . VAL A 1 98 ? -4.327 -6.717 5.066 1.00 80.19 98 VAL A C 1
ATOM 745 O O . VAL A 1 98 ? -5.224 -5.878 5.161 1.00 80.19 98 VAL A O 1
ATOM 748 N N . GLY A 1 99 ? -4.316 -7.841 5.778 1.00 60.94 99 GLY A N 1
ATOM 749 C CA . GLY A 1 99 ? -5.317 -8.215 6.775 1.00 60.94 99 GLY A CA 1
ATOM 750 C C . GLY A 1 99 ? -4.823 -9.311 7.697 1.00 60.94 99 GLY A C 1
ATOM 751 O O . GLY A 1 99 ? -3.805 -9.953 7.352 1.00 60.94 99 GLY A O 1
#

Sequence (99 aa):
MKQTSASIRSPKPNERPIVMPLMTAIAILIVSLVMTGAGCSDRERPAPLFETMTDRDADFDFGVLRDKKILLDPGHGGRYRGTQGREGLEECTVNLAVG

Radius of gyration: 36.83 Å; chains: 1; bounding box: 76×48×99 Å

Foldseek 3Di:
DDDDDDDDDDDDDDDPPPVVVVVVVVVVVVVVVVVVVVPPDPDPDPDPPPPPPPDDPVNDDCVVCPPPDDDQDQPDDDPGQDDADPPRDTSSVVSVPPD